Protein AF-A0A9P8AXH9-F1 (afdb_monomer_lite)

pLDDT: mean 75.96, std 23.72, range [24.77, 98.06]

Structure (mmCIF, N/CA/C/O backbone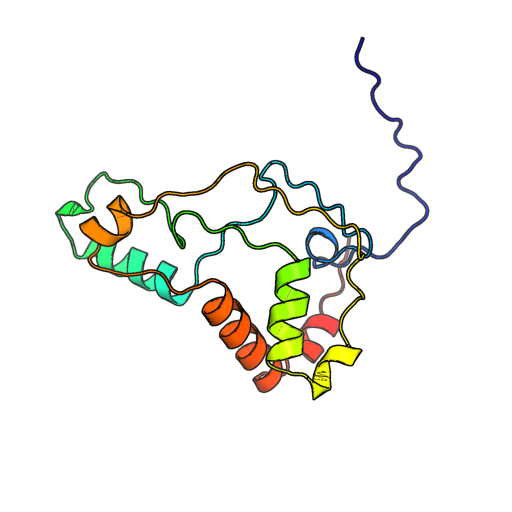):
data_AF-A0A9P8AXH9-F1
#
_entry.id   AF-A0A9P8AXH9-F1
#
loop_
_atom_site.group_PDB
_atom_site.id
_atom_site.type_symbol
_atom_site.label_atom_id
_atom_site.label_alt_id
_atom_site.label_comp_id
_atom_site.label_asym_id
_atom_site.label_entity_id
_atom_site.label_seq_id
_atom_site.pdbx_PDB_ins_code
_atom_site.Cartn_x
_atom_site.Cartn_y
_atom_site.Cartn_z
_atom_site.occupancy
_atom_site.B_iso_or_equiv
_atom_site.auth_seq_id
_atom_site.auth_comp_id
_atom_site.auth_asym_id
_atom_site.auth_atom_id
_atom_site.pdbx_PDB_model_num
ATOM 1 N N . MET A 1 1 ? 14.533 37.519 2.088 1.00 30.89 1 MET A N 1
ATOM 2 C CA . MET A 1 1 ? 14.258 37.927 0.696 1.00 30.89 1 MET A CA 1
ATOM 3 C C . MET A 1 1 ? 14.179 36.636 -0.104 1.00 30.89 1 MET A C 1
ATOM 5 O O . MET A 1 1 ? 15.210 36.030 -0.348 1.00 30.89 1 MET A O 1
ATOM 9 N N . TYR A 1 2 ? 12.966 36.123 -0.318 1.00 24.77 2 TYR A N 1
ATOM 10 C CA . TYR A 1 2 ? 12.734 34.877 -1.055 1.00 24.77 2 TYR A CA 1
ATOM 11 C C . TYR A 1 2 ? 12.637 35.222 -2.541 1.00 24.77 2 TYR A C 1
ATOM 13 O O . TYR A 1 2 ? 11.781 36.018 -2.921 1.00 24.77 2 TYR A O 1
ATOM 21 N N . ASN A 1 3 ? 13.524 34.657 -3.360 1.00 27.94 3 ASN A N 1
ATOM 22 C CA . ASN A 1 3 ? 13.411 34.749 -4.811 1.00 27.94 3 ASN A CA 1
ATOM 23 C C . ASN A 1 3 ? 12.296 33.806 -5.268 1.00 27.94 3 ASN A C 1
ATOM 25 O O . ASN A 1 3 ? 12.436 32.588 -5.190 1.00 27.94 3 ASN A O 1
ATOM 29 N N . PHE A 1 4 ? 11.188 34.388 -5.723 1.00 29.61 4 PHE A N 1
ATOM 30 C CA . PHE A 1 4 ? 10.202 33.692 -6.541 1.00 29.61 4 PHE A CA 1
ATOM 31 C C . PHE A 1 4 ? 10.846 33.357 -7.891 1.00 29.61 4 PHE A C 1
ATOM 33 O O . PHE A 1 4 ? 11.385 34.235 -8.563 1.00 29.61 4 PHE A O 1
ATOM 40 N N . CYS A 1 5 ? 10.825 32.076 -8.254 1.00 29.75 5 CYS A N 1
ATOM 41 C CA . CYS A 1 5 ? 11.258 31.594 -9.560 1.00 29.75 5 CYS A CA 1
ATOM 42 C C . CYS A 1 5 ? 10.253 32.068 -10.626 1.00 29.75 5 CYS A C 1
ATOM 44 O O . CYS A 1 5 ? 9.044 31.970 -10.417 1.00 29.75 5 CYS A O 1
ATOM 46 N N . SER A 1 6 ? 10.747 32.638 -11.724 1.00 29.98 6 SER A N 1
ATOM 47 C CA . SER A 1 6 ? 9.951 33.273 -12.781 1.00 29.98 6 SER A CA 1
ATOM 48 C C . SER A 1 6 ? 9.203 32.268 -13.663 1.00 29.98 6 SER A C 1
ATOM 50 O O . SER A 1 6 ? 9.740 31.225 -14.021 1.00 29.98 6 SER A O 1
ATOM 52 N N . GLU A 1 7 ? 7.994 32.642 -14.090 1.00 35.53 7 GLU A N 1
ATOM 53 C CA . GLU A 1 7 ? 7.031 31.865 -14.899 1.00 35.53 7 GLU A CA 1
ATOM 54 C C . GLU A 1 7 ? 7.501 31.450 -16.314 1.00 35.53 7 GLU A C 1
ATOM 56 O O . GLU A 1 7 ? 6.754 30.806 -17.048 1.00 35.53 7 GLU A O 1
ATOM 61 N N . SER A 1 8 ? 8.727 31.772 -16.730 1.00 32.38 8 SER A N 1
ATOM 62 C CA . SER A 1 8 ? 9.207 31.560 -18.105 1.00 32.38 8 SER A CA 1
ATOM 63 C C . SER A 1 8 ? 9.775 30.165 -18.409 1.00 32.38 8 SER A C 1
ATOM 65 O O . SER A 1 8 ? 10.061 29.890 -19.571 1.00 32.38 8 SER A O 1
ATOM 67 N N . ASP A 1 9 ? 9.913 29.278 -17.419 1.00 34.25 9 ASP A N 1
ATOM 68 C CA . ASP A 1 9 ? 10.473 27.921 -17.609 1.00 34.25 9 ASP A CA 1
ATOM 69 C C . ASP A 1 9 ? 9.434 26.851 -17.999 1.00 34.25 9 ASP A C 1
ATOM 71 O O . ASP A 1 9 ? 9.772 25.688 -18.215 1.00 34.25 9 ASP A O 1
ATOM 75 N N . TRP A 1 10 ? 8.161 27.225 -18.147 1.00 34.25 10 TRP A N 1
ATOM 76 C CA . TRP A 1 10 ? 7.070 26.277 -18.402 1.00 34.25 10 TRP A CA 1
ATOM 77 C C . TRP A 1 10 ? 6.906 25.826 -19.865 1.00 34.25 10 TRP A C 1
ATOM 79 O O . TRP A 1 10 ? 6.088 24.946 -20.122 1.00 34.25 10 TRP A O 1
ATOM 89 N N . SER A 1 11 ? 7.628 26.389 -20.846 1.00 31.66 11 SER A N 1
ATOM 90 C CA . SER A 1 11 ? 7.184 26.286 -22.253 1.00 31.66 11 SER A CA 1
ATOM 91 C C . SER A 1 11 ? 7.907 25.309 -23.192 1.00 31.66 11 SER A C 1
ATOM 93 O O . SER A 1 11 ? 7.541 25.274 -24.364 1.00 31.66 11 SER A O 1
ATOM 95 N N . THR A 1 12 ? 8.881 24.483 -22.776 1.00 31.38 12 THR A N 1
ATOM 96 C CA . THR A 1 12 ? 9.630 23.674 -23.779 1.00 31.38 12 THR A CA 1
ATOM 97 C C . THR A 1 12 ? 10.030 22.234 -23.440 1.00 31.38 12 THR A C 1
ATOM 99 O O . THR A 1 12 ? 10.935 21.729 -24.098 1.00 31.38 12 THR A O 1
ATOM 102 N N . LYS A 1 13 ? 9.352 21.494 -22.545 1.00 34.09 13 LYS A N 1
ATOM 103 C CA . LYS A 1 13 ? 9.485 20.011 -22.501 1.00 34.09 13 LYS A CA 1
ATOM 104 C C . LYS A 1 13 ? 8.168 19.303 -22.162 1.00 34.09 13 LYS A C 1
ATOM 106 O O . LYS A 1 13 ? 7.878 18.968 -21.020 1.00 34.09 13 LYS A O 1
ATOM 111 N N . ASN A 1 14 ? 7.390 19.089 -23.217 1.00 36.19 14 ASN A N 1
ATOM 112 C CA . ASN A 1 14 ? 6.163 18.306 -23.281 1.00 36.19 14 ASN A CA 1
ATOM 113 C C . ASN A 1 14 ? 6.426 16.804 -23.082 1.00 36.19 14 ASN A C 1
ATOM 115 O O . ASN A 1 14 ? 6.673 16.154 -24.083 1.00 36.19 14 ASN A O 1
ATOM 119 N N . GLU A 1 15 ? 6.320 16.242 -21.873 1.00 33.78 15 GLU A N 1
ATOM 120 C CA . GLU A 1 15 ? 6.065 14.793 -21.660 1.00 33.78 15 GLU A CA 1
ATOM 121 C C . GLU A 1 15 ? 5.364 14.537 -20.310 1.00 33.78 15 GLU A C 1
ATOM 123 O O . GLU A 1 15 ? 5.778 13.703 -19.508 1.00 33.78 15 GLU A O 1
ATOM 128 N N . VAL A 1 16 ? 4.292 15.279 -20.017 1.00 35.56 16 VAL A N 1
ATOM 129 C CA . VAL A 1 16 ? 3.527 15.108 -18.770 1.00 35.56 16 VAL A CA 1
ATOM 130 C C . VAL A 1 16 ? 2.150 14.528 -19.088 1.00 35.56 16 VAL A C 1
ATOM 132 O O . VAL A 1 16 ? 1.140 15.225 -19.105 1.00 35.56 16 VAL A O 1
ATOM 135 N N . GLY A 1 17 ? 2.111 13.224 -19.373 1.00 32.25 17 GLY A N 1
ATOM 136 C CA . GLY A 1 17 ? 0.880 12.446 -19.196 1.00 32.25 17 GLY A CA 1
ATOM 137 C C . GLY A 1 17 ? 0.548 12.352 -17.704 1.00 32.25 17 GLY A C 1
ATOM 138 O O . GLY A 1 17 ? 1.400 12.629 -16.870 1.00 32.25 17 GLY A O 1
ATOM 139 N N . LEU A 1 18 ? -0.656 11.937 -17.315 1.00 37.47 18 LEU A N 1
ATOM 140 C CA . LEU A 1 18 ? -1.074 11.882 -15.899 1.00 37.47 18 LEU A CA 1
ATOM 141 C C . LEU A 1 18 ? -0.292 10.862 -15.031 1.00 37.47 18 LEU A C 1
ATOM 143 O O . LEU A 1 18 ? -0.493 10.799 -13.822 1.00 37.47 18 LEU A O 1
ATOM 147 N N . ALA A 1 19 ? 0.616 10.087 -15.635 1.00 36.00 19 ALA A N 1
ATOM 148 C CA . ALA A 1 19 ? 1.655 9.297 -14.964 1.00 36.00 19 ALA A CA 1
ATOM 149 C C . ALA A 1 19 ? 3.001 10.045 -14.827 1.00 36.00 19 ALA A C 1
ATOM 151 O O . ALA A 1 19 ? 3.861 9.624 -14.068 1.00 36.00 19 ALA A O 1
ATOM 152 N N . GLY A 1 20 ? 3.187 11.162 -15.527 1.00 36.84 20 GLY A N 1
ATOM 153 C CA . GLY A 1 20 ? 4.373 12.019 -15.546 1.00 36.84 20 GLY A CA 1
ATOM 154 C C . GLY A 1 20 ? 4.762 12.607 -14.187 1.00 36.84 20 GLY A C 1
ATOM 155 O O . GLY A 1 20 ? 5.951 12.687 -13.917 1.00 36.84 20 GLY A O 1
ATOM 156 N N . PRO A 1 21 ? 3.842 12.919 -13.254 1.00 41.34 21 PRO A N 1
ATOM 157 C CA . PRO A 1 21 ? 4.246 13.248 -11.886 1.00 41.34 21 PRO A CA 1
ATOM 158 C C . PRO A 1 21 ? 4.788 12.039 -11.101 1.00 41.34 21 PRO A C 1
ATOM 160 O O . PRO A 1 21 ? 5.569 12.222 -10.180 1.00 41.34 21 PRO A O 1
ATOM 163 N N . LEU A 1 22 ? 4.389 10.809 -11.451 1.00 40.06 22 LEU A N 1
ATOM 164 C CA . LEU A 1 22 ? 4.835 9.570 -10.793 1.00 40.06 22 LEU A CA 1
ATOM 165 C C . LEU A 1 22 ? 6.060 8.930 -11.473 1.00 40.06 22 LEU A C 1
ATOM 167 O O . LEU A 1 22 ? 6.822 8.225 -10.818 1.00 40.06 22 LEU A O 1
ATOM 171 N N . PHE A 1 23 ? 6.264 9.193 -12.766 1.00 40.69 23 PHE A N 1
ATOM 172 C CA . PHE A 1 23 ? 7.271 8.563 -13.626 1.00 40.69 23 PHE A CA 1
ATOM 173 C C . PHE A 1 23 ? 7.872 9.560 -14.631 1.00 40.69 23 PHE A C 1
ATOM 175 O O . PHE A 1 23 ? 8.076 9.246 -15.803 1.00 40.69 23 PHE A O 1
ATOM 182 N N . CYS A 1 24 ? 8.136 10.790 -14.191 1.00 40.72 24 CYS A N 1
ATOM 183 C CA . CYS A 1 24 ? 8.933 11.747 -14.953 1.00 40.72 24 CYS A CA 1
ATOM 184 C C . CYS A 1 24 ? 10.301 11.121 -15.267 1.00 40.72 24 CYS A C 1
ATOM 186 O O . CYS A 1 24 ? 10.919 10.514 -14.394 1.00 40.72 24 CYS A O 1
ATOM 188 N N . ALA A 1 25 ? 10.838 11.347 -16.471 1.00 41.53 25 ALA A N 1
ATOM 189 C CA . ALA A 1 25 ? 12.232 11.011 -16.796 1.00 41.53 25 ALA A CA 1
ATOM 190 C C . ALA A 1 25 ? 13.239 11.655 -15.814 1.00 41.53 25 ALA A C 1
ATOM 192 O O . ALA A 1 25 ? 14.382 11.215 -15.684 1.00 41.53 25 ALA A O 1
ATOM 193 N N . ASN A 1 26 ? 12.802 12.698 -15.102 1.00 49.66 26 ASN A N 1
ATOM 194 C CA . ASN A 1 26 ? 13.497 13.254 -13.958 1.00 49.66 26 ASN A CA 1
ATOM 195 C C . ASN A 1 26 ? 13.139 12.475 -12.680 1.00 49.66 26 ASN A C 1
ATOM 197 O O . ASN A 1 26 ? 12.153 12.773 -12.008 1.00 49.66 26 ASN A O 1
ATOM 201 N N . TRP A 1 27 ? 13.981 11.501 -12.340 1.00 55.88 27 TRP A N 1
ATOM 202 C CA . TRP A 1 27 ? 13.886 10.674 -11.131 1.00 55.88 27 TRP A CA 1
ATOM 203 C C . TRP A 1 27 ? 13.985 11.455 -9.812 1.00 55.88 27 TRP A C 1
ATOM 205 O O . TRP A 1 27 ? 13.690 10.907 -8.753 1.00 55.88 27 TRP A O 1
ATOM 215 N N . ASN A 1 28 ? 14.339 12.744 -9.860 1.00 51.38 28 ASN A N 1
ATOM 216 C CA . ASN A 1 28 ? 14.376 13.646 -8.708 1.00 51.38 28 ASN A CA 1
ATOM 217 C C . ASN A 1 28 ? 12.977 14.135 -8.290 1.00 51.38 28 ASN A C 1
ATOM 219 O O . ASN A 1 28 ? 12.771 15.330 -8.058 1.00 51.38 28 ASN A O 1
ATOM 223 N N . PHE A 1 29 ? 11.999 13.233 -8.189 1.00 53.53 29 PHE A N 1
ATOM 224 C CA . PHE A 1 29 ? 10.676 13.577 -7.681 1.00 53.53 29 PHE A CA 1
ATOM 225 C C . PHE A 1 29 ? 10.740 13.814 -6.168 1.00 53.53 29 PHE A C 1
ATOM 227 O O . PHE A 1 29 ? 10.554 12.915 -5.348 1.00 53.53 29 PHE A O 1
ATOM 234 N N . GLN A 1 30 ? 11.015 15.060 -5.791 1.00 46.47 30 GLN A N 1
ATOM 235 C CA . GLN A 1 30 ? 10.902 15.522 -4.415 1.00 46.47 30 GLN A CA 1
ATOM 236 C C . GLN A 1 30 ? 9.422 15.741 -4.096 1.00 46.47 30 GLN A C 1
ATOM 238 O O . GLN A 1 30 ? 8.897 16.848 -4.200 1.00 46.47 30 GLN A O 1
ATOM 243 N N . THR A 1 31 ? 8.723 14.675 -3.707 1.00 51.00 31 THR A N 1
ATOM 244 C CA . THR A 1 31 ? 7.478 14.875 -2.956 1.00 51.00 31 THR A CA 1
ATOM 245 C C . THR A 1 31 ? 7.808 15.588 -1.656 1.00 51.00 31 THR A C 1
ATOM 247 O O . THR A 1 31 ? 8.844 15.336 -1.039 1.00 51.00 31 THR A O 1
ATOM 250 N N . THR A 1 32 ? 6.884 16.411 -1.167 1.00 47.16 32 THR A N 1
ATOM 251 C CA . THR A 1 32 ? 6.964 16.967 0.191 1.00 47.16 32 THR A CA 1
ATOM 252 C C . THR A 1 32 ? 7.082 15.861 1.261 1.00 47.16 32 THR A C 1
ATOM 254 O O . THR A 1 32 ? 7.507 16.136 2.377 1.00 47.16 32 THR A O 1
ATOM 257 N N . SER A 1 33 ? 6.739 14.611 0.916 1.00 48.31 33 SER A N 1
ATOM 258 C CA . SER A 1 33 ? 6.812 13.413 1.757 1.00 48.31 33 SER A CA 1
ATOM 259 C C . SER A 1 33 ? 8.075 12.557 1.604 1.00 48.31 33 SER A C 1
ATOM 261 O O . SER A 1 33 ? 8.254 11.615 2.376 1.00 48.31 33 SER A O 1
ATOM 263 N N . GLY A 1 34 ? 8.958 12.847 0.646 1.00 57.81 34 GLY A N 1
ATOM 264 C CA . GLY A 1 34 ? 10.112 11.990 0.354 1.00 57.81 34 GLY A CA 1
ATOM 265 C C . GLY A 1 34 ? 9.742 10.574 -0.090 1.00 57.81 34 GLY A C 1
ATOM 266 O O . GLY A 1 34 ? 10.497 9.661 0.177 1.00 57.81 34 GLY A O 1
ATOM 267 N N . GLY A 1 35 ? 8.586 10.372 -0.721 1.00 67.50 35 GLY A N 1
ATOM 268 C CA . GLY A 1 35 ? 8.108 9.085 -1.239 1.00 67.50 35 GLY A CA 1
ATOM 269 C C . GLY A 1 35 ? 6.654 8.803 -0.837 1.00 67.50 35 GLY A C 1
ATOM 270 O O . GLY A 1 35 ? 6.185 9.333 0.177 1.00 67.50 35 GLY A O 1
ATOM 271 N N . PRO A 1 36 ? 5.889 8.033 -1.630 1.00 74.94 36 PRO A N 1
ATOM 272 C CA . PRO A 1 36 ? 4.560 7.589 -1.235 1.00 74.94 36 PRO A CA 1
ATOM 273 C C . PRO A 1 36 ? 4.613 6.454 -0.203 1.00 74.94 36 PRO A C 1
ATOM 275 O O . PRO A 1 36 ? 5.453 5.554 -0.251 1.00 74.94 36 PRO A O 1
ATOM 278 N N . VAL A 1 37 ? 3.631 6.472 0.694 1.00 83.62 37 VAL A N 1
ATOM 279 C CA . VAL A 1 37 ? 3.192 5.287 1.432 1.00 83.62 37 VAL A CA 1
ATOM 280 C C . VAL A 1 37 ? 2.035 4.676 0.649 1.00 83.62 37 VAL A C 1
ATOM 282 O O . VAL A 1 37 ? 1.145 5.400 0.197 1.00 83.62 37 VAL A O 1
ATOM 285 N N . LEU A 1 38 ? 2.055 3.357 0.470 1.00 87.44 38 LEU A N 1
ATOM 286 C CA . LEU A 1 38 ? 1.023 2.630 -0.263 1.00 87.44 38 LEU A CA 1
ATOM 287 C C . LEU A 1 38 ? 0.119 1.842 0.685 1.00 87.44 38 LEU A C 1
ATOM 289 O O . LEU A 1 38 ? 0.547 1.348 1.730 1.00 87.44 38 LEU A O 1
ATOM 293 N N . VAL A 1 39 ? -1.131 1.684 0.260 1.00 94.62 39 VAL A N 1
ATOM 294 C CA . VAL A 1 39 ? -2.092 0.745 0.832 1.00 94.62 39 VAL A CA 1
ATOM 295 C C . VAL A 1 39 ? -2.724 -0.041 -0.311 1.00 94.62 39 VAL A C 1
ATOM 297 O O . VAL A 1 39 ? -3.119 0.542 -1.323 1.00 94.62 39 VAL A O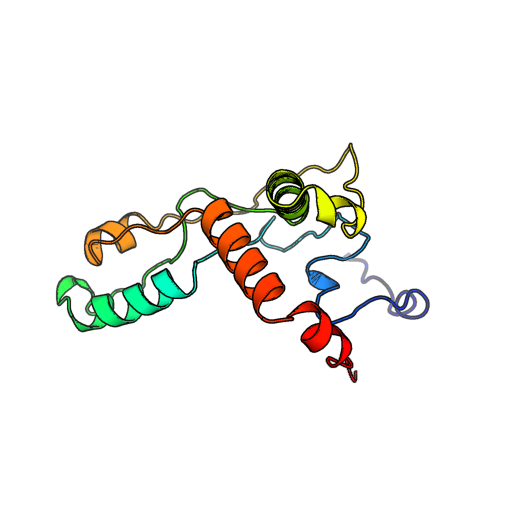 1
ATOM 300 N N . ASP A 1 40 ? -2.806 -1.360 -0.163 1.00 95.69 40 ASP A N 1
ATOM 301 C CA . ASP A 1 40 ? -3.525 -2.204 -1.112 1.00 95.69 40 ASP A CA 1
ATOM 302 C C . ASP A 1 40 ? -5.029 -1.905 -1.044 1.00 95.69 40 ASP A C 1
ATOM 304 O O . ASP A 1 40 ? -5.607 -1.774 0.040 1.00 95.69 40 ASP A O 1
ATOM 308 N N . ILE A 1 41 ? -5.694 -1.822 -2.197 1.00 96.25 41 ILE A N 1
ATOM 309 C CA . ILE A 1 41 ? -7.130 -1.524 -2.250 1.00 96.25 41 ILE A CA 1
ATOM 310 C C . ILE A 1 41 ? -7.971 -2.576 -1.505 1.00 96.25 41 ILE A C 1
ATOM 312 O O . ILE A 1 41 ? -8.990 -2.242 -0.902 1.00 96.25 41 ILE A O 1
ATOM 316 N N . ARG A 1 42 ? -7.533 -3.842 -1.480 1.00 97.44 42 ARG A N 1
ATOM 317 C CA . ARG A 1 42 ? -8.189 -4.942 -0.754 1.00 97.44 42 ARG A CA 1
ATOM 318 C C . ARG A 1 42 ? -8.104 -4.725 0.754 1.00 97.44 42 ARG A C 1
ATOM 320 O O . ARG A 1 42 ? -9.079 -4.976 1.467 1.00 97.44 42 ARG A O 1
ATOM 327 N N . ASP A 1 43 ? -6.976 -4.211 1.233 1.00 97.81 43 ASP A N 1
ATOM 328 C CA . ASP A 1 43 ? -6.778 -3.889 2.647 1.00 97.81 43 ASP A CA 1
ATOM 329 C C . ASP A 1 43 ? -7.578 -2.646 3.042 1.00 97.81 43 ASP A C 1
ATOM 331 O O . ASP A 1 43 ? -8.190 -2.622 4.110 1.00 97.81 43 ASP A O 1
ATOM 335 N N . LEU A 1 44 ? -7.658 -1.642 2.162 1.00 97.44 44 LEU A N 1
ATOM 336 C CA . LEU A 1 44 ? -8.523 -0.479 2.360 1.00 97.44 44 LEU A CA 1
ATOM 337 C C . LEU A 1 44 ? -9.996 -0.897 2.492 1.00 97.44 44 LEU A C 1
ATOM 339 O O . LEU A 1 44 ? -10.674 -0.499 3.439 1.00 97.44 44 LEU A O 1
ATOM 343 N N . CYS A 1 45 ? -10.488 -1.743 1.585 1.00 98.06 45 CYS A N 1
ATOM 344 C CA . CYS A 1 45 ? -11.850 -2.275 1.652 1.00 98.06 45 CYS A CA 1
ATOM 345 C C . CYS A 1 45 ? -12.085 -3.090 2.932 1.00 98.06 45 CYS A C 1
ATOM 347 O O . CYS A 1 45 ? -13.103 -2.910 3.599 1.00 98.06 45 CYS A O 1
ATOM 349 N N . THR A 1 46 ? -11.126 -3.938 3.313 1.00 97.94 46 THR A N 1
ATOM 350 C CA . THR A 1 46 ? -11.189 -4.715 4.563 1.00 97.94 46 THR A CA 1
ATOM 351 C C . THR A 1 46 ? -11.257 -3.797 5.781 1.00 97.94 46 THR A C 1
ATOM 353 O O . THR A 1 46 ? -12.064 -4.028 6.679 1.00 97.94 46 THR A O 1
ATOM 356 N N . THR A 1 47 ? -10.470 -2.718 5.787 1.00 97.75 47 THR A N 1
ATOM 357 C CA . THR A 1 47 ? -10.480 -1.703 6.848 1.00 97.75 47 THR A CA 1
ATOM 358 C C . THR A 1 47 ? -11.873 -1.101 7.001 1.00 97.75 47 THR A C 1
ATOM 360 O O . THR A 1 47 ? -12.374 -1.027 8.120 1.00 97.75 47 THR A O 1
ATOM 363 N N . PHE A 1 48 ? -12.524 -0.703 5.902 1.00 97.75 48 PHE A N 1
ATOM 364 C CA . PHE A 1 48 ? -13.868 -0.126 5.966 1.00 97.75 48 PHE A CA 1
ATOM 365 C C . PHE A 1 48 ? -14.890 -1.087 6.571 1.00 97.75 48 PHE A C 1
ATOM 367 O O . PHE A 1 48 ? -15.671 -0.675 7.425 1.00 97.75 48 PHE A O 1
ATOM 374 N N . VAL A 1 49 ? -14.863 -2.361 6.174 1.00 97.81 49 VAL A N 1
ATOM 375 C CA . VAL A 1 49 ? -15.767 -3.378 6.729 1.00 97.81 49 VAL A CA 1
ATOM 376 C C . VAL A 1 49 ? -15.500 -3.574 8.223 1.00 97.81 49 VAL A C 1
ATOM 378 O O . VAL A 1 49 ? -16.405 -3.419 9.040 1.00 97.81 49 VAL A O 1
ATOM 381 N N . ARG A 1 50 ? -14.240 -3.808 8.608 1.00 97.81 50 ARG A N 1
ATOM 382 C CA . ARG A 1 50 ? -13.855 -4.040 10.010 1.00 97.81 50 ARG A CA 1
ATOM 383 C C . ARG A 1 50 ? -14.131 -2.840 10.912 1.00 97.81 50 ARG A C 1
ATOM 385 O O . ARG A 1 50 ? -14.471 -3.026 12.075 1.00 97.81 50 ARG A O 1
ATOM 392 N N . ALA A 1 51 ? -13.997 -1.622 10.393 1.00 97.44 51 ALA A N 1
ATOM 393 C CA . ALA A 1 51 ? -14.287 -0.405 11.143 1.00 97.44 51 ALA A CA 1
ATOM 394 C C . ALA A 1 51 ? -15.780 -0.249 11.474 1.00 97.44 51 ALA A C 1
ATOM 396 O O . ALA A 1 51 ? -16.107 0.418 12.449 1.00 97.44 51 ALA A O 1
ATOM 397 N N . VAL A 1 52 ? -16.675 -0.856 10.686 1.00 97.38 52 VAL A N 1
ATOM 398 C CA . VAL A 1 52 ? -18.118 -0.892 10.972 1.00 97.38 52 VAL A CA 1
ATOM 399 C C . VAL A 1 52 ? -18.474 -2.046 11.913 1.00 97.38 52 VAL A C 1
ATOM 401 O O . VAL A 1 52 ? -19.371 -1.905 12.736 1.00 97.38 52 VAL A O 1
ATOM 404 N N . GLU A 1 53 ? -17.789 -3.184 11.801 1.00 97.25 53 GLU A N 1
ATOM 405 C CA . GLU A 1 53 ? -18.092 -4.391 12.584 1.00 97.25 53 GLU A CA 1
ATOM 406 C C . GLU A 1 53 ? -17.595 -4.339 14.033 1.00 97.25 53 GLU A C 1
ATOM 408 O O . GLU A 1 53 ? -18.132 -5.043 14.888 1.00 97.25 53 GLU A O 1
ATOM 413 N N . LYS A 1 54 ? -16.549 -3.556 14.312 1.00 96.12 54 LYS A N 1
ATOM 414 C CA . LYS A 1 54 ? -15.889 -3.543 15.619 1.00 96.12 54 LYS A CA 1
ATOM 415 C C . LYS A 1 54 ? -16.231 -2.312 16.434 1.00 96.12 54 LYS A C 1
ATOM 417 O O . LYS A 1 54 ? -15.862 -1.199 16.067 1.00 96.12 54 LYS A O 1
ATOM 422 N N . ASP A 1 55 ? -16.797 -2.524 17.615 1.00 95.88 55 ASP A N 1
ATOM 423 C CA . ASP A 1 55 ? -17.080 -1.438 18.554 1.00 95.88 55 ASP A CA 1
ATOM 424 C C . ASP A 1 55 ? -15.813 -0.671 18.957 1.00 95.88 55 ASP A C 1
ATOM 426 O O . ASP A 1 55 ? -15.860 0.545 19.156 1.00 95.88 55 ASP A O 1
ATOM 430 N N . GLU A 1 56 ? -14.655 -1.341 19.017 1.00 93.62 56 GLU A N 1
ATOM 431 C CA . GLU A 1 56 ? -13.374 -0.702 19.314 1.00 93.62 56 GLU A CA 1
ATOM 432 C C . GLU A 1 56 ? -12.974 0.347 18.274 1.00 93.62 56 GLU A C 1
ATOM 434 O O . GLU A 1 56 ? -12.165 1.219 18.591 1.00 93.62 56 GLU A O 1
ATOM 439 N N . ALA A 1 57 ? -13.517 0.289 17.056 1.00 96.19 57 ALA A N 1
ATOM 440 C CA . ALA A 1 57 ? -13.243 1.252 15.997 1.00 96.19 57 ALA A CA 1
ATOM 441 C C . ALA A 1 57 ? -14.000 2.580 16.164 1.00 96.19 57 ALA A C 1
ATOM 443 O O . ALA A 1 57 ? -13.614 3.584 15.557 1.00 96.19 57 ALA A O 1
ATOM 444 N N . ASN A 1 58 ? -15.035 2.625 17.009 1.00 95.75 58 ASN A N 1
ATOM 445 C CA . ASN A 1 58 ? -15.868 3.810 17.184 1.00 95.75 58 ASN A CA 1
ATOM 446 C C . ASN A 1 58 ? -15.055 5.031 17.641 1.00 95.75 58 ASN A C 1
ATOM 448 O O . ASN A 1 58 ? -14.300 4.989 18.613 1.00 95.75 58 ASN A O 1
ATOM 452 N N . GLY A 1 59 ? -15.223 6.146 16.924 1.00 95.62 59 GLY A N 1
ATOM 453 C CA . GLY A 1 59 ? -14.551 7.414 17.221 1.00 95.62 59 GLY A CA 1
ATOM 454 C C . GLY A 1 59 ? -13.047 7.440 16.920 1.00 95.62 59 GLY A C 1
ATOM 455 O O . GLY A 1 59 ? -12.391 8.435 17.230 1.00 95.62 59 GLY A O 1
ATOM 456 N N . ARG A 1 60 ? -12.484 6.386 16.314 1.00 96.00 60 ARG A N 1
ATOM 457 C CA . ARG A 1 60 ? -11.058 6.325 15.969 1.00 96.00 60 ARG A CA 1
ATOM 458 C C . ARG A 1 60 ? -10.783 6.821 14.554 1.00 96.00 60 ARG A C 1
ATOM 460 O O . ARG A 1 60 ? -11.638 6.795 13.674 1.00 96.00 60 ARG A O 1
ATOM 467 N N . ARG A 1 61 ? -9.541 7.257 14.334 1.00 96.50 61 ARG A N 1
ATOM 468 C CA . ARG A 1 61 ? -8.983 7.541 13.007 1.00 96.50 61 ARG A CA 1
ATOM 469 C C . ARG A 1 61 ? -7.835 6.572 12.783 1.00 96.50 61 ARG A C 1
ATOM 471 O O . ARG A 1 61 ? -6.941 6.491 13.621 1.00 96.50 61 ARG A O 1
ATOM 478 N N . PHE A 1 62 ? -7.879 5.850 11.674 1.00 96.31 62 PHE A N 1
ATOM 479 C CA . PHE A 1 62 ? -6.889 4.834 11.350 1.00 96.31 62 PHE A CA 1
ATOM 480 C C . PHE A 1 62 ? -5.929 5.334 10.282 1.00 96.31 62 PHE A C 1
ATOM 482 O O . PHE A 1 62 ? -6.345 5.936 9.291 1.00 96.31 62 PHE A O 1
ATOM 489 N N . VAL A 1 63 ? -4.643 5.071 10.497 1.00 95.12 63 VAL A N 1
ATOM 490 C CA . VAL A 1 63 ? -3.604 5.239 9.481 1.00 95.12 63 VAL A CA 1
ATOM 491 C C . VAL A 1 63 ? -3.454 3.905 8.763 1.00 95.12 63 VAL A C 1
ATOM 493 O O . VAL A 1 63 ? -3.358 2.864 9.417 1.00 95.12 63 VAL A O 1
ATOM 496 N N . LEU A 1 64 ? -3.503 3.928 7.431 1.00 95.06 64 LEU A N 1
ATOM 497 C CA . LEU A 1 64 ? -3.578 2.726 6.602 1.00 95.06 64 LEU A CA 1
ATOM 498 C C . LEU A 1 64 ? -2.319 2.580 5.755 1.00 95.06 64 LEU A C 1
ATOM 500 O O . LEU A 1 64 ? -1.845 3.562 5.185 1.00 95.06 64 LEU A O 1
ATOM 504 N N . GLY A 1 65 ? -1.823 1.351 5.652 1.00 92.94 65 GLY A N 1
ATOM 505 C CA . GLY A 1 65 ? -0.596 1.015 4.936 1.00 92.94 65 GLY A CA 1
ATOM 506 C C . GLY A 1 65 ? 0.428 0.335 5.840 1.00 92.94 65 GLY A C 1
ATOM 507 O O . GLY A 1 65 ? 0.285 0.297 7.064 1.00 92.94 65 GLY A O 1
ATOM 508 N N . CYS A 1 66 ? 1.463 -0.229 5.226 1.00 91.94 66 CYS A N 1
ATOM 509 C CA . CYS A 1 66 ? 2.508 -0.951 5.944 1.00 91.94 66 CYS A CA 1
ATOM 510 C C . CYS A 1 66 ? 3.353 0.011 6.805 1.00 91.94 66 CYS A C 1
ATOM 512 O O . CYS A 1 66 ? 3.850 1.025 6.307 1.00 91.94 66 CYS A O 1
ATOM 514 N N . SER A 1 67 ? 3.515 -0.298 8.097 1.00 90.81 67 SER A N 1
ATOM 515 C CA . SER A 1 67 ? 4.311 0.520 9.022 1.00 90.81 67 SER A CA 1
ATOM 516 C C . SER A 1 67 ? 5.771 0.617 8.594 1.00 90.81 67 SER A C 1
ATOM 518 O O . SER A 1 67 ? 6.380 -0.386 8.237 1.00 90.81 67 SER A O 1
ATOM 520 N N . ASN A 1 68 ? 6.370 1.801 8.747 1.00 87.69 68 ASN A N 1
ATOM 521 C CA . ASN A 1 68 ? 7.795 2.048 8.491 1.00 87.69 68 ASN A CA 1
ATOM 522 C C . ASN A 1 68 ? 8.272 1.701 7.073 1.00 87.69 68 ASN A C 1
ATOM 524 O O . ASN A 1 68 ? 9.464 1.477 6.872 1.00 87.69 68 ASN A O 1
ATOM 528 N N . VAL A 1 69 ? 7.362 1.688 6.094 1.00 86.50 69 VAL A N 1
ATOM 529 C CA . VAL A 1 69 ? 7.708 1.465 4.691 1.00 86.50 69 VAL A CA 1
ATOM 530 C C . VAL A 1 69 ? 7.334 2.679 3.849 1.00 86.50 69 VAL A C 1
ATOM 532 O O . VAL A 1 69 ? 6.211 3.180 3.895 1.00 86.50 69 VAL A O 1
ATOM 535 N N . SER A 1 70 ? 8.292 3.119 3.045 1.00 85.19 70 SER A N 1
ATOM 536 C CA . SER A 1 70 ? 8.100 4.046 1.934 1.00 85.19 70 SER A CA 1
ATOM 537 C C . SER A 1 70 ? 8.615 3.355 0.685 1.00 85.19 70 SER A C 1
ATOM 539 O O . SER A 1 70 ? 9.553 2.567 0.778 1.00 85.19 70 SER A O 1
ATOM 541 N N . ILE A 1 71 ? 7.998 3.628 -0.460 1.00 83.00 71 ILE A N 1
ATOM 542 C CA . ILE A 1 71 ? 8.421 3.028 -1.722 1.00 83.00 71 ILE A CA 1
ATOM 543 C C . ILE A 1 71 ? 8.580 4.089 -2.792 1.00 83.00 71 ILE A C 1
ATOM 545 O O . ILE A 1 71 ? 7.728 4.956 -2.963 1.00 83.00 71 ILE A O 1
ATOM 549 N N . PHE A 1 72 ? 9.684 4.023 -3.514 1.00 82.62 72 PHE A N 1
ATOM 550 C CA . PHE A 1 72 ? 10.061 5.007 -4.509 1.00 82.62 72 PHE A CA 1
ATOM 551 C C . PHE A 1 72 ? 9.828 4.467 -5.923 1.00 82.62 72 PHE A C 1
ATOM 553 O O . PHE A 1 72 ? 9.899 3.255 -6.149 1.00 82.62 72 PHE A O 1
ATOM 560 N N . PRO A 1 73 ? 9.615 5.343 -6.920 1.00 79.06 73 PRO A N 1
ATOM 561 C CA . PRO A 1 73 ? 9.457 4.910 -8.308 1.00 79.06 73 PRO A CA 1
ATOM 562 C C . PRO A 1 73 ? 10.608 4.022 -8.813 1.00 79.06 73 PRO A C 1
ATOM 564 O O . PRO A 1 73 ? 10.394 3.128 -9.629 1.00 79.06 73 PRO A O 1
ATOM 567 N N . SER A 1 74 ? 11.839 4.237 -8.333 1.00 82.25 74 SER A N 1
ATOM 568 C CA . SER A 1 74 ? 13.000 3.437 -8.749 1.00 82.25 74 SER A CA 1
ATOM 569 C C . SER A 1 74 ? 12.957 2.006 -8.213 1.00 82.25 74 SER A C 1
ATOM 571 O O . SER A 1 74 ? 13.419 1.067 -8.867 1.00 82.25 74 SER A O 1
ATOM 573 N N . GLU A 1 75 ? 12.366 1.822 -7.035 1.00 86.25 75 GLU A N 1
ATOM 574 C CA . GLU A 1 75 ? 12.138 0.505 -6.452 1.00 86.25 75 GLU A CA 1
ATOM 575 C C . GLU A 1 75 ? 11.039 -0.235 -7.209 1.00 86.25 75 GLU A C 1
ATOM 577 O O . GLU A 1 75 ? 11.186 -1.430 -7.444 1.00 86.25 75 GLU A O 1
ATOM 582 N N . PHE A 1 76 ? 10.003 0.466 -7.691 1.00 86.06 76 PHE A N 1
ATOM 583 C CA . PHE A 1 76 ? 9.008 -0.136 -8.583 1.00 86.06 76 PHE A CA 1
ATOM 584 C C . PHE A 1 76 ? 9.654 -0.724 -9.841 1.00 86.06 76 PHE A C 1
ATOM 586 O O . PHE A 1 76 ? 9.358 -1.864 -10.184 1.00 86.06 76 PHE A O 1
ATOM 593 N N . VAL A 1 77 ? 10.574 -0.001 -10.495 1.00 86.12 77 VAL A N 1
ATOM 594 C CA . VAL A 1 77 ? 11.289 -0.529 -11.673 1.00 86.12 77 VAL A CA 1
ATOM 595 C C . VAL A 1 77 ? 12.060 -1.797 -11.333 1.00 86.12 77 VAL A C 1
ATOM 597 O O . VAL A 1 77 ? 12.010 -2.768 -12.084 1.00 86.12 77 VAL A O 1
ATOM 600 N N . SER A 1 78 ? 12.735 -1.811 -10.185 1.00 89.25 78 SER A N 1
ATOM 601 C CA . SER A 1 78 ? 13.531 -2.959 -9.747 1.00 89.25 78 SER A CA 1
ATOM 602 C C . SER A 1 78 ? 12.651 -4.173 -9.422 1.00 89.25 78 SER A C 1
ATOM 604 O O . SER A 1 78 ? 12.949 -5.285 -9.857 1.00 89.25 78 SER A O 1
ATOM 606 N N . ILE A 1 79 ? 11.542 -3.959 -8.707 1.00 91.69 79 ILE A N 1
ATOM 607 C CA . ILE A 1 79 ? 10.546 -4.987 -8.371 1.00 91.69 79 ILE A CA 1
ATOM 608 C C . ILE A 1 79 ? 9.896 -5.538 -9.644 1.00 91.69 79 ILE A C 1
ATOM 610 O O . ILE A 1 79 ? 9.841 -6.751 -9.837 1.00 91.69 79 ILE A O 1
ATOM 614 N N . PHE A 1 80 ? 9.456 -4.659 -10.546 1.00 91.06 80 PHE A N 1
ATOM 615 C CA . PHE A 1 80 ? 8.807 -5.053 -11.791 1.00 91.06 80 PHE A CA 1
ATOM 616 C C . PHE A 1 80 ? 9.765 -5.820 -12.704 1.00 91.06 80 PHE A C 1
ATOM 618 O O . PHE A 1 80 ? 9.398 -6.870 -13.214 1.00 91.06 80 PHE A O 1
ATOM 625 N N . ALA A 1 81 ? 10.993 -5.335 -12.912 1.00 91.31 81 ALA A N 1
ATOM 626 C CA . ALA A 1 81 ? 11.962 -5.994 -13.790 1.00 91.31 81 ALA A CA 1
ATOM 627 C C . ALA A 1 81 ? 12.378 -7.381 -13.275 1.00 91.31 81 ALA A C 1
ATOM 629 O O . ALA A 1 81 ? 12.670 -8.270 -14.073 1.00 91.31 81 ALA A O 1
ATOM 630 N N . LYS A 1 82 ? 12.401 -7.568 -11.950 1.00 94.81 82 LYS A N 1
ATOM 631 C CA . LYS A 1 82 ? 12.648 -8.867 -11.313 1.00 94.81 82 LYS A CA 1
ATOM 632 C C . LYS A 1 82 ? 11.503 -9.850 -11.569 1.00 94.81 82 LYS A C 1
ATOM 634 O O . LYS A 1 82 ? 11.772 -11.021 -11.819 1.00 94.81 82 LYS A O 1
ATOM 639 N N . GLU A 1 83 ? 10.260 -9.382 -11.495 1.00 95.69 83 GLU A N 1
ATOM 640 C CA . GLU A 1 83 ? 9.066 -10.222 -11.644 1.00 95.69 83 GLU A CA 1
ATOM 641 C C . GLU A 1 83 ? 8.697 -10.496 -13.115 1.00 95.69 83 GLU A C 1
ATOM 643 O O . GLU A 1 83 ? 8.293 -11.605 -13.452 1.00 95.69 83 GLU A O 1
ATOM 648 N N . PHE A 1 84 ? 8.881 -9.510 -13.998 1.00 93.69 84 PHE A N 1
ATOM 649 C CA . PHE A 1 84 ? 8.546 -9.563 -15.428 1.00 93.69 84 PHE A CA 1
ATOM 650 C C . PHE A 1 84 ? 9.777 -9.250 -16.297 1.00 93.69 84 PHE A C 1
ATOM 652 O O . PHE A 1 84 ? 9.823 -8.217 -16.984 1.00 93.69 84 PHE A O 1
ATOM 659 N N . PRO A 1 85 ? 10.820 -10.099 -16.268 1.00 95.44 85 PRO A N 1
ATOM 660 C CA . PRO A 1 85 ? 12.085 -9.825 -16.949 1.00 95.44 85 PRO A CA 1
ATOM 661 C C . PRO A 1 85 ? 11.927 -9.654 -18.465 1.00 95.44 85 PRO A C 1
ATOM 663 O O . PRO A 1 85 ? 12.629 -8.852 -19.080 1.00 95.44 85 PRO A O 1
ATOM 666 N N . GLU A 1 86 ? 10.969 -10.344 -19.082 1.00 93.25 86 GLU A N 1
ATOM 667 C CA . GLU A 1 86 ? 10.655 -10.233 -20.506 1.00 93.25 86 GLU A CA 1
ATOM 668 C C . GLU A 1 86 ? 10.102 -8.853 -20.894 1.00 93.25 86 GLU A C 1
ATOM 670 O O . GLU A 1 86 ? 10.191 -8.455 -22.055 1.00 93.25 86 GLU A O 1
ATOM 675 N N . ARG A 1 87 ? 9.595 -8.091 -19.920 1.00 89.25 87 ARG A N 1
ATOM 676 C CA . ARG A 1 87 ? 9.031 -6.742 -20.082 1.00 89.25 87 ARG A CA 1
ATOM 677 C C . ARG A 1 87 ? 9.946 -5.638 -19.564 1.00 89.25 87 ARG A C 1
ATOM 679 O O . ARG A 1 87 ? 9.637 -4.467 -19.760 1.00 89.25 87 ARG A O 1
ATOM 686 N N . ALA A 1 88 ? 11.087 -5.978 -18.964 1.00 86.88 88 ALA A N 1
ATOM 687 C CA . ALA A 1 88 ? 12.022 -5.004 -18.397 1.00 86.88 88 ALA A CA 1
ATOM 688 C C . ALA A 1 88 ? 12.494 -3.950 -19.419 1.00 86.88 88 ALA A C 1
ATOM 690 O O . ALA A 1 88 ? 12.753 -2.808 -19.056 1.00 86.88 88 ALA A O 1
ATOM 691 N N . HIS A 1 89 ? 12.539 -4.307 -20.708 1.00 84.94 89 HIS A N 1
ATOM 692 C CA . HIS A 1 89 ? 12.894 -3.404 -21.808 1.00 84.94 89 HIS A CA 1
ATOM 693 C C . HIS A 1 89 ? 11.900 -2.246 -22.033 1.00 84.94 89 HIS A C 1
ATOM 695 O O . HIS A 1 89 ? 12.222 -1.309 -22.758 1.00 84.94 89 HIS A O 1
ATOM 701 N N . LEU A 1 90 ? 10.701 -2.313 -21.445 1.00 82.88 90 LEU A N 1
ATOM 702 C CA . LEU A 1 90 ? 9.682 -1.259 -21.504 1.00 82.88 90 LEU A CA 1
ATOM 703 C C . LEU A 1 90 ? 9.869 -0.193 -20.415 1.00 82.88 90 LEU A C 1
ATOM 705 O O . LEU A 1 90 ? 9.195 0.835 -20.447 1.00 82.88 90 LEU A O 1
ATOM 709 N N . LEU A 1 91 ? 10.737 -0.445 -19.432 1.00 81.38 91 LEU A N 1
ATOM 710 C CA . LEU A 1 91 ? 10.942 0.440 -18.292 1.00 81.38 91 LEU A CA 1
ATOM 711 C C . LEU A 1 91 ? 12.026 1.480 -18.578 1.00 81.38 91 LEU A C 1
ATOM 713 O O . LEU A 1 91 ? 13.024 1.213 -19.249 1.00 81.38 91 LEU A O 1
ATOM 717 N N . SER A 1 92 ? 11.861 2.658 -17.985 1.00 78.56 92 SER A N 1
ATOM 718 C CA . SER A 1 92 ? 12.887 3.698 -17.983 1.00 78.56 92 SER A CA 1
ATOM 719 C C . SER A 1 92 ? 14.099 3.284 -17.145 1.00 78.56 92 SER A C 1
ATOM 721 O O . SER A 1 92 ? 13.967 2.670 -16.086 1.00 78.56 92 SER A O 1
ATOM 723 N N . SER A 1 93 ? 15.293 3.685 -17.580 1.00 79.50 93 SER A N 1
ATOM 724 C CA . SER A 1 93 ? 16.527 3.487 -16.816 1.00 79.50 93 SER A CA 1
ATOM 725 C C . SER A 1 93 ? 16.535 4.317 -15.531 1.00 79.50 93 SER A C 1
ATOM 727 O O . SER A 1 93 ? 16.265 5.519 -15.585 1.00 79.50 93 SER A O 1
ATOM 729 N N . VAL A 1 94 ? 16.919 3.700 -14.412 1.00 81.12 94 VAL A N 1
ATOM 730 C CA . VAL A 1 94 ? 17.117 4.363 -13.112 1.00 81.12 94 VAL A CA 1
ATOM 731 C C . VAL A 1 94 ? 18.540 4.953 -13.029 1.00 81.12 94 VAL A C 1
ATOM 733 O O . VAL A 1 94 ? 19.493 4.241 -13.352 1.00 81.12 94 VAL A O 1
ATOM 736 N N . PRO A 1 95 ? 18.726 6.217 -12.597 1.00 81.25 95 PRO A N 1
ATOM 737 C CA . PRO A 1 95 ? 20.035 6.815 -12.378 1.00 81.25 95 PRO A CA 1
ATOM 738 C C . PRO A 1 95 ? 20.794 6.085 -11.277 1.00 81.25 95 PRO A C 1
ATOM 740 O O . PRO A 1 95 ? 20.242 5.761 -10.227 1.00 81.25 95 PRO A O 1
ATOM 743 N N . VAL A 1 96 ? 22.082 5.856 -11.514 1.00 78.94 96 VAL A N 1
ATOM 744 C CA . VAL A 1 96 ? 22.954 5.115 -10.591 1.00 78.94 96 VAL A CA 1
ATOM 745 C C . VAL A 1 96 ? 23.242 5.869 -9.289 1.00 78.94 96 VAL A C 1
ATOM 747 O O . VAL A 1 96 ? 23.618 5.251 -8.299 1.00 78.94 96 VAL A O 1
ATOM 750 N N . ASP A 1 97 ? 23.077 7.190 -9.290 1.00 81.06 97 ASP A N 1
ATOM 751 C CA . ASP A 1 97 ? 23.331 8.103 -8.175 1.00 81.06 97 ASP A CA 1
ATOM 752 C C . ASP A 1 97 ? 22.043 8.589 -7.487 1.00 81.06 97 ASP A C 1
ATOM 754 O O . ASP A 1 97 ? 22.090 9.492 -6.649 1.00 81.06 97 ASP A O 1
ATOM 758 N N . LEU A 1 98 ? 20.891 7.992 -7.813 1.00 79.50 98 LEU A N 1
ATOM 759 C CA . LEU A 1 98 ? 19.618 8.342 -7.193 1.00 79.50 98 LEU A CA 1
ATOM 760 C C . LEU A 1 98 ? 19.627 7.996 -5.696 1.00 79.50 98 LEU A C 1
ATOM 762 O O . LEU A 1 98 ? 19.833 6.846 -5.308 1.00 79.50 98 LEU A O 1
ATOM 766 N N . VAL A 1 99 ? 19.336 8.992 -4.858 1.00 80.12 99 VAL A N 1
ATOM 767 C CA . VAL A 1 99 ? 19.197 8.824 -3.408 1.00 80.12 99 VAL A CA 1
ATOM 768 C C . VAL A 1 99 ? 17.730 8.942 -3.017 1.00 80.12 99 VAL A C 1
ATOM 770 O O . VAL A 1 99 ? 17.115 9.997 -3.163 1.00 80.12 99 VAL A O 1
ATOM 773 N N . ASN A 1 100 ? 17.198 7.858 -2.462 1.00 79.31 100 ASN A N 1
ATOM 774 C CA . ASN A 1 100 ? 15.848 7.790 -1.924 1.00 79.31 100 ASN A CA 1
ATOM 775 C C . ASN A 1 100 ? 15.877 8.032 -0.412 1.00 79.31 100 ASN A 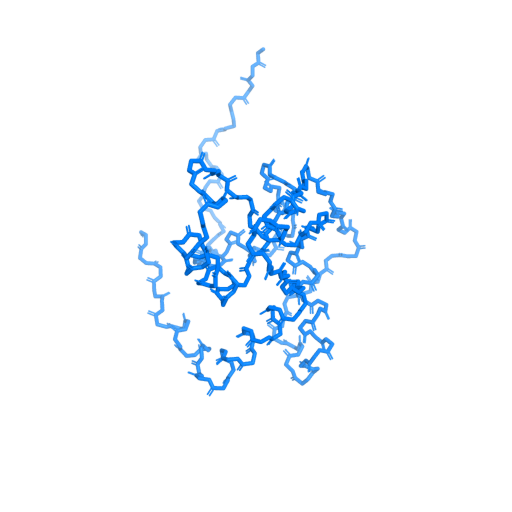C 1
ATOM 777 O O . ASN A 1 100 ? 16.397 7.206 0.339 1.00 79.31 100 ASN A O 1
ATOM 781 N N . THR A 1 101 ? 15.311 9.153 0.035 1.00 80.19 101 THR A N 1
ATOM 782 C CA . THR A 1 101 ? 15.253 9.510 1.459 1.00 80.19 101 THR A CA 1
ATOM 783 C C . THR A 1 101 ? 13.807 9.776 1.870 1.00 80.19 101 THR A C 1
ATOM 785 O O . THR A 1 101 ? 13.251 10.795 1.448 1.00 80.19 101 THR A O 1
ATOM 788 N N . PRO A 1 102 ? 13.186 8.906 2.690 1.00 77.31 102 PRO A N 1
ATOM 789 C CA . PRO A 1 102 ? 11.837 9.147 3.186 1.00 77.31 102 PRO A CA 1
ATOM 790 C C . PRO A 1 102 ? 11.820 10.364 4.114 1.00 77.31 102 PRO A C 1
ATOM 792 O O . PRO A 1 102 ? 12.676 10.489 4.990 1.00 77.31 102 PRO A O 1
ATOM 795 N N . VAL A 1 103 ? 10.848 11.267 3.938 1.00 76.88 103 VAL A N 1
ATOM 796 C CA . VAL A 1 103 ? 10.659 12.416 4.850 1.00 76.88 103 VAL A CA 1
ATOM 797 C C . VAL A 1 103 ? 9.753 12.029 6.019 1.00 76.88 103 VAL A C 1
ATOM 799 O O . VAL A 1 103 ? 9.917 12.558 7.117 1.00 76.88 103 VAL A O 1
ATOM 802 N N . PHE A 1 104 ? 8.828 11.085 5.822 1.00 81.25 104 PHE A N 1
ATOM 803 C CA . PHE A 1 104 ? 8.045 10.500 6.908 1.00 81.25 104 PHE A CA 1
ATOM 804 C C . PHE A 1 104 ? 7.780 9.011 6.688 1.00 81.25 104 PHE A C 1
ATOM 806 O O . PHE A 1 104 ? 7.798 8.513 5.565 1.00 81.25 104 PHE A O 1
ATOM 813 N N . THR A 1 105 ? 7.459 8.325 7.780 1.00 84.94 105 THR A N 1
ATOM 814 C CA . THR A 1 105 ? 6.878 6.983 7.772 1.00 84.94 105 THR A CA 1
ATOM 815 C C . THR A 1 105 ? 5.577 6.977 8.563 1.00 84.94 105 THR A C 1
ATOM 817 O O . THR A 1 105 ? 5.285 7.906 9.320 1.00 84.94 105 THR A O 1
ATOM 820 N N . ILE A 1 106 ? 4.769 5.940 8.365 1.00 90.62 106 ILE A N 1
ATOM 821 C CA . ILE A 1 106 ? 3.561 5.723 9.157 1.00 90.62 106 ILE A CA 1
ATOM 822 C C . ILE A 1 106 ? 3.766 4.611 10.177 1.00 90.62 106 ILE A C 1
ATOM 824 O O . ILE A 1 106 ? 4.566 3.698 9.967 1.00 90.62 106 ILE A O 1
ATOM 828 N N . ASP A 1 107 ? 2.976 4.672 11.242 1.00 93.81 107 ASP A N 1
ATOM 829 C CA . ASP A 1 107 ? 2.755 3.564 12.158 1.00 93.81 107 ASP A CA 1
ATOM 830 C C . ASP A 1 107 ? 1.270 3.184 12.125 1.00 93.81 107 ASP A C 1
ATOM 832 O O . ASP A 1 107 ? 0.403 3.952 12.545 1.00 93.81 107 ASP A O 1
ATOM 836 N N . SER A 1 108 ? 0.979 2.004 11.584 1.00 95.94 108 SER A N 1
ATOM 837 C CA . SER A 1 108 ? -0.354 1.413 11.521 1.00 95.94 108 SER A CA 1
ATOM 838 C C . SER A 1 108 ? -0.580 0.321 12.573 1.00 95.94 108 SER A C 1
ATOM 840 O O . SER A 1 108 ? -1.610 -0.351 12.528 1.00 95.94 108 SER A O 1
ATOM 842 N N . SER A 1 109 ? 0.313 0.167 13.562 1.00 96.25 109 SER A N 1
ATOM 843 C CA . SER A 1 109 ? 0.198 -0.856 14.617 1.00 96.25 109 SER A CA 1
ATOM 844 C C . SER A 1 109 ? -1.133 -0.785 15.373 1.00 96.25 109 SER A C 1
ATOM 846 O O . SER A 1 109 ? -1.765 -1.809 15.635 1.00 96.25 109 SER A O 1
ATOM 848 N N . GLU A 1 110 ? -1.615 0.426 15.651 1.00 95.62 110 GLU A N 1
ATOM 849 C CA . GLU A 1 110 ? -2.917 0.647 16.279 1.00 95.62 110 GLU A CA 1
ATOM 850 C C . GLU A 1 110 ? -4.090 0.257 15.375 1.00 95.62 110 GLU A C 1
ATOM 852 O O . GLU A 1 110 ? -5.082 -0.284 15.866 1.00 95.62 110 GLU A O 1
ATOM 857 N N . THR A 1 111 ? -3.978 0.479 14.063 1.00 97.12 111 THR A N 1
ATOM 858 C CA . THR A 1 111 ? -4.978 0.032 13.084 1.00 97.12 111 THR A CA 1
ATOM 859 C C . THR A 1 111 ? -5.025 -1.489 13.024 1.00 97.12 111 THR A C 1
ATOM 861 O O . THR A 1 111 ? -6.098 -2.071 13.165 1.00 97.12 111 THR A O 1
ATOM 864 N N . GLU A 1 112 ? -3.872 -2.140 12.867 1.00 96.94 112 GLU A N 1
ATOM 865 C CA . GLU A 1 112 ? -3.769 -3.600 12.801 1.00 96.94 112 GLU A CA 1
ATOM 866 C C . GLU A 1 112 ? -4.333 -4.259 14.063 1.00 96.94 112 GLU A C 1
ATOM 868 O O . GLU A 1 112 ? -5.104 -5.216 13.981 1.00 96.94 112 GLU A O 1
ATOM 873 N N . ARG A 1 113 ? -4.008 -3.700 15.235 1.00 96.69 113 ARG A N 1
ATOM 874 C CA . ARG A 1 113 ? -4.494 -4.174 16.533 1.00 96.69 113 ARG A CA 1
ATOM 875 C C . ARG A 1 113 ? -5.997 -3.970 16.700 1.00 96.69 113 ARG A C 1
ATOM 877 O O . ARG A 1 113 ? -6.689 -4.893 17.121 1.00 96.69 113 ARG A O 1
ATOM 884 N N . ALA A 1 114 ? -6.510 -2.776 16.403 1.00 97.06 114 ALA A N 1
ATOM 885 C CA . ALA A 1 114 ? -7.930 -2.478 16.571 1.00 97.06 114 ALA A CA 1
ATOM 886 C C . ALA A 1 114 ? -8.792 -3.282 15.587 1.00 97.06 114 ALA A C 1
ATOM 888 O O . ALA A 1 114 ? -9.804 -3.865 15.973 1.00 97.06 114 ALA A O 1
ATOM 889 N N . LEU A 1 115 ? -8.371 -3.375 14.324 1.00 97.31 115 LEU A N 1
ATOM 890 C CA . LEU A 1 115 ? -9.153 -3.999 13.256 1.00 97.31 115 LEU A CA 1
ATOM 891 C C . LEU A 1 115 ? -8.889 -5.502 13.081 1.00 97.31 115 LEU A C 1
ATOM 893 O O . LEU A 1 115 ? -9.658 -6.171 12.388 1.00 97.31 115 LEU A O 1
ATOM 897 N N . ASP A 1 116 ? -7.903 -6.053 13.802 1.00 96.69 116 ASP A N 1
ATOM 898 C CA . ASP A 1 116 ? -7.449 -7.450 13.698 1.00 96.69 116 ASP A CA 1
ATOM 899 C C . ASP A 1 116 ? -7.168 -7.833 12.241 1.00 96.69 116 ASP A C 1
ATOM 901 O O . ASP A 1 116 ? -7.823 -8.689 11.641 1.00 96.69 116 ASP A O 1
ATOM 905 N N . MET A 1 117 ? -6.240 -7.090 11.644 1.00 95.81 117 MET A N 1
ATOM 906 C CA . MET A 1 117 ? -5.810 -7.271 10.263 1.00 95.81 117 MET A CA 1
ATOM 907 C C . MET A 1 117 ? -4.320 -6.977 10.115 1.00 95.81 117 MET A C 1
ATOM 909 O O . MET A 1 117 ? -3.691 -6.411 11.009 1.00 95.81 117 MET A O 1
ATOM 913 N N . LYS A 1 118 ? -3.765 -7.352 8.964 1.00 95.81 118 LYS A N 1
ATOM 914 C CA . LYS A 1 118 ? -2.395 -7.040 8.560 1.00 95.81 118 LYS A CA 1
ATOM 915 C C . LYS A 1 118 ? -2.402 -6.477 7.154 1.00 95.81 118 LYS A C 1
ATOM 917 O O . LYS A 1 118 ? -3.168 -6.953 6.317 1.00 95.81 118 LYS A O 1
ATOM 922 N N . PHE A 1 119 ? -1.563 -5.476 6.924 1.00 96.81 119 PHE A N 1
ATOM 923 C CA . PHE A 1 119 ? -1.392 -4.907 5.594 1.00 96.81 119 PHE A CA 1
ATOM 924 C C . PHE A 1 119 ? -0.465 -5.772 4.746 1.00 96.81 119 PHE A C 1
ATOM 926 O O . PHE A 1 119 ? 0.526 -6.320 5.236 1.00 96.81 119 PHE A O 1
ATOM 933 N N . ARG A 1 120 ? -0.776 -5.850 3.456 1.00 96.44 120 ARG A N 1
ATOM 934 C CA . ARG A 1 120 ? 0.097 -6.412 2.432 1.00 96.44 120 ARG A CA 1
ATOM 935 C C . ARG A 1 120 ? 1.351 -5.573 2.274 1.00 96.44 120 ARG A C 1
ATOM 937 O O . ARG A 1 120 ? 1.364 -4.365 2.532 1.00 96.44 120 ARG A O 1
ATOM 944 N N . SER A 1 121 ? 2.420 -6.223 1.825 1.00 94.19 121 SER A N 1
ATOM 945 C CA . SER A 1 121 ? 3.650 -5.508 1.513 1.00 94.19 121 SER A CA 1
ATOM 946 C C . SER A 1 121 ? 3.465 -4.657 0.247 1.00 94.19 121 SER A C 1
ATOM 948 O O . SER A 1 121 ? 2.646 -4.987 -0.623 1.00 94.19 121 SER A O 1
ATOM 950 N N . PRO A 1 122 ? 4.242 -3.574 0.090 1.00 91.12 122 PRO A N 1
ATOM 951 C CA . PRO A 1 122 ? 4.248 -2.829 -1.163 1.00 91.12 122 PRO A CA 1
ATOM 952 C C . PRO A 1 122 ? 4.678 -3.674 -2.367 1.00 91.12 122 PRO A C 1
ATOM 954 O O . PRO A 1 122 ? 4.104 -3.511 -3.436 1.00 91.12 122 PRO A O 1
ATOM 957 N N . GLU A 1 123 ? 5.626 -4.607 -2.205 1.00 93.12 123 GLU A N 1
ATOM 958 C CA . GLU A 1 123 ? 6.049 -5.520 -3.284 1.00 93.12 123 GLU A CA 1
ATOM 959 C C . GLU A 1 123 ? 4.878 -6.395 -3.760 1.00 93.12 123 GLU A C 1
ATOM 961 O O . GLU A 1 123 ? 4.597 -6.425 -4.956 1.00 93.12 123 GLU A O 1
ATOM 966 N N . GLU A 1 124 ? 4.138 -7.024 -2.837 1.00 95.56 124 GLU A N 1
ATOM 967 C CA . GLU A 1 124 ? 2.947 -7.825 -3.167 1.00 95.56 124 GLU A CA 1
ATOM 968 C C . GLU A 1 124 ? 1.893 -6.976 -3.887 1.00 95.56 124 GLU A C 1
ATOM 970 O O . GLU A 1 124 ? 1.402 -7.353 -4.950 1.00 95.56 124 GLU A O 1
ATOM 975 N N . THR A 1 125 ? 1.596 -5.794 -3.339 1.00 94.75 125 THR A N 1
ATOM 976 C CA . THR A 1 125 ? 0.604 -4.861 -3.896 1.00 94.75 125 THR A CA 1
ATOM 977 C C . THR A 1 125 ? 0.960 -4.458 -5.329 1.00 94.75 125 THR A C 1
ATOM 979 O O . THR A 1 125 ? 0.109 -4.474 -6.221 1.00 94.75 125 THR A O 1
ATOM 982 N N . LEU A 1 126 ? 2.223 -4.097 -5.568 1.00 92.81 126 LEU A N 1
ATOM 983 C CA . LEU A 1 126 ? 2.700 -3.648 -6.875 1.00 92.81 126 LEU A CA 1
ATOM 984 C C . LEU A 1 126 ? 2.714 -4.782 -7.898 1.00 92.81 126 LEU A C 1
ATOM 986 O O . LEU A 1 126 ? 2.285 -4.566 -9.032 1.00 92.81 126 LEU A O 1
ATOM 990 N N . ILE A 1 127 ? 3.163 -5.977 -7.508 1.00 95.12 127 ILE A N 1
ATOM 991 C CA . ILE A 1 127 ? 3.186 -7.148 -8.391 1.00 95.12 127 ILE A CA 1
ATOM 992 C C . ILE A 1 127 ? 1.764 -7.547 -8.781 1.00 95.12 127 ILE A C 1
ATOM 994 O O . ILE A 1 127 ? 1.485 -7.701 -9.968 1.00 95.12 127 ILE A O 1
ATOM 998 N N . ASP A 1 128 ? 0.848 -7.660 -7.820 1.00 95.69 128 ASP A N 1
ATOM 999 C CA . ASP A 1 128 ? -0.541 -8.027 -8.106 1.00 95.69 128 ASP A CA 1
ATOM 1000 C C . ASP A 1 128 ? -1.222 -6.992 -9.007 1.00 95.69 128 ASP A C 1
ATOM 1002 O O . ASP A 1 128 ? -1.920 -7.352 -9.958 1.00 95.69 128 ASP A O 1
ATOM 1006 N N . THR A 1 129 ? -0.967 -5.704 -8.760 1.00 93.31 129 THR A N 1
ATOM 1007 C CA . THR A 1 129 ? -1.478 -4.621 -9.609 1.00 93.31 129 THR A CA 1
ATOM 1008 C C . THR A 1 129 ? -0.912 -4.722 -11.027 1.00 93.31 129 THR A C 1
ATOM 1010 O O . THR A 1 129 ? -1.661 -4.621 -12.000 1.00 93.31 129 THR A O 1
ATOM 1013 N N . ALA A 1 130 ? 0.395 -4.962 -11.168 1.00 92.06 130 ALA A N 1
ATOM 1014 C CA . ALA A 1 130 ? 1.051 -5.130 -12.461 1.00 92.06 130 ALA A CA 1
ATOM 1015 C C . ALA A 1 130 ? 0.502 -6.335 -13.237 1.00 92.06 130 ALA A C 1
ATOM 1017 O O . ALA A 1 130 ? 0.152 -6.183 -14.409 1.00 92.06 130 ALA A O 1
ATOM 1018 N N . ARG A 1 131 ? 0.351 -7.499 -12.587 1.00 94.44 131 ARG A N 1
ATOM 1019 C CA . ARG A 1 131 ? -0.268 -8.693 -13.192 1.00 94.44 131 ARG A CA 1
ATOM 1020 C C . ARG A 1 131 ? -1.671 -8.385 -13.686 1.00 94.44 131 ARG A C 1
ATOM 1022 O O . ARG A 1 131 ? -1.972 -8.621 -14.850 1.00 94.44 131 ARG A O 1
ATOM 1029 N N . TRP A 1 132 ? -2.501 -7.777 -12.835 1.00 93.50 132 TRP A N 1
ATOM 1030 C CA . TRP A 1 132 ? -3.868 -7.432 -13.210 1.00 93.50 132 TRP A CA 1
ATOM 1031 C C . TRP A 1 132 ? -3.906 -6.507 -14.431 1.00 93.50 132 TRP A C 1
ATOM 1033 O O . TRP A 1 132 ? -4.682 -6.748 -15.354 1.00 93.50 132 TRP A O 1
ATOM 1043 N N . MET A 1 133 ? -3.043 -5.487 -14.484 1.00 89.88 133 MET A N 1
ATOM 1044 C CA . MET A 1 133 ? -2.958 -4.598 -15.646 1.00 89.88 133 MET A CA 1
ATOM 1045 C C . MET A 1 133 ? -2.508 -5.332 -16.912 1.00 89.88 133 MET A C 1
ATOM 1047 O O . MET A 1 133 ? -3.075 -5.090 -17.974 1.00 89.88 133 MET A O 1
ATOM 1051 N N . ILE A 1 134 ? -1.524 -6.227 -16.821 1.00 88.94 134 ILE A N 1
ATOM 1052 C CA . ILE A 1 134 ? -1.041 -7.013 -17.964 1.00 88.94 134 ILE A CA 1
ATOM 1053 C C . ILE A 1 134 ? -2.155 -7.925 -18.495 1.00 88.94 134 ILE A C 1
ATOM 1055 O O . ILE A 1 134 ? -2.460 -7.893 -19.689 1.00 88.94 134 ILE A O 1
ATOM 1059 N N . ASP A 1 135 ? -2.807 -8.673 -17.608 1.00 92.56 135 ASP A N 1
ATOM 1060 C CA . ASP A 1 135 ? -3.816 -9.673 -17.968 1.00 92.56 135 ASP A CA 1
ATOM 1061 C C . ASP A 1 135 ? -5.102 -9.042 -18.519 1.00 92.56 135 ASP A C 1
ATOM 1063 O O . ASP A 1 135 ? -5.791 -9.640 -19.345 1.00 92.56 135 ASP A O 1
ATOM 1067 N N . ASN A 1 136 ? -5.419 -7.814 -18.095 1.00 91.19 136 ASN A N 1
ATOM 1068 C CA . ASN A 1 136 ? -6.640 -7.107 -18.491 1.00 91.19 136 ASN A CA 1
ATOM 1069 C C . ASN A 1 136 ? -6.400 -6.030 -19.562 1.00 91.19 136 ASN A C 1
ATOM 1071 O O . ASN A 1 136 ? -7.279 -5.208 -19.824 1.00 91.19 136 ASN A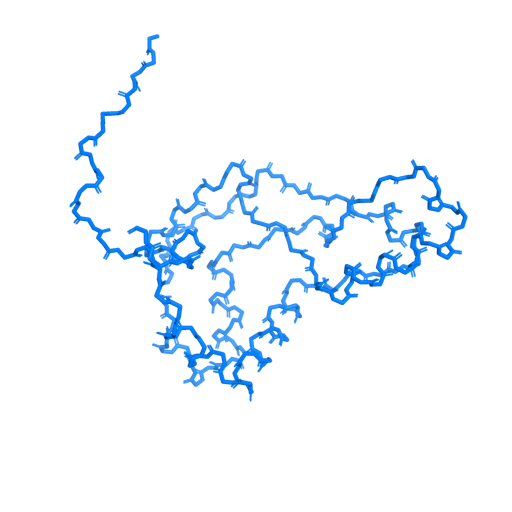 O 1
ATOM 1075 N N . GLY A 1 137 ? -5.226 -6.016 -20.201 1.00 84.69 137 GLY A N 1
ATOM 1076 C CA . GLY A 1 137 ? -4.937 -5.097 -21.304 1.00 84.69 137 GLY A CA 1
ATOM 1077 C C . GLY A 1 137 ? -4.837 -3.626 -20.885 1.00 84.69 137 GLY A C 1
ATOM 1078 O O . GLY A 1 137 ? -5.121 -2.735 -21.689 1.00 84.69 137 GLY A O 1
ATOM 1079 N N . GLY A 1 138 ? -4.407 -3.357 -19.650 1.00 78.44 138 GLY A N 1
ATOM 1080 C CA . GLY A 1 138 ? -4.208 -2.012 -19.102 1.00 78.44 138 GLY A CA 1
ATOM 1081 C C . GLY A 1 138 ? -3.304 -1.128 -19.967 1.00 78.44 138 GLY A C 1
ATOM 1082 O O . GLY A 1 138 ? -3.533 0.075 -20.069 1.00 78.44 138 GLY A O 1
ATOM 1083 N N . GLU A 1 139 ? -2.357 -1.722 -20.696 1.00 71.75 139 GLU A N 1
ATOM 1084 C CA . GLU A 1 139 ? -1.524 -1.019 -21.682 1.00 71.75 139 GLU A CA 1
ATOM 1085 C C . GLU A 1 139 ? -2.343 -0.319 -22.778 1.00 71.75 139 GLU A C 1
ATOM 1087 O O . GLU A 1 139 ? -1.972 0.758 -23.245 1.00 71.75 139 GLU A O 1
ATOM 1092 N N . GLN A 1 140 ? -3.461 -0.913 -23.207 1.00 70.06 140 GLN A N 1
ATOM 1093 C CA . GLN A 1 140 ? -4.327 -0.319 -24.229 1.00 70.06 140 GLN A CA 1
ATOM 1094 C C . GLN A 1 140 ? -5.234 0.752 -23.630 1.00 70.06 140 GLN A C 1
ATOM 1096 O O . GLN A 1 140 ? -5.470 1.776 -24.270 1.00 70.06 140 GLN A O 1
ATOM 1101 N N . ALA A 1 141 ? -5.695 0.547 -22.392 1.00 61.31 141 ALA A N 1
ATOM 1102 C CA . ALA A 1 141 ? -6.472 1.546 -21.666 1.00 61.31 141 ALA A CA 1
ATOM 1103 C C . ALA A 1 141 ? -5.675 2.850 -21.506 1.00 61.31 141 ALA A C 1
ATOM 1105 O O . ALA A 1 141 ? -6.227 3.932 -21.690 1.00 61.31 141 ALA A O 1
ATOM 1106 N N . TRP A 1 142 ? -4.363 2.750 -21.265 1.00 56.09 142 TRP A N 1
ATOM 1107 C CA . TRP A 1 142 ? -3.499 3.918 -21.087 1.00 56.09 142 TRP A CA 1
ATOM 1108 C C . TRP A 1 142 ? -3.295 4.743 -22.362 1.00 56.09 142 TRP A C 1
ATOM 1110 O O . TRP A 1 142 ? -3.189 5.963 -22.29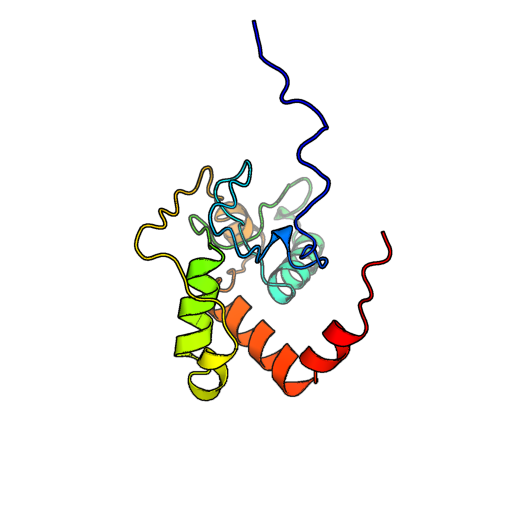2 1.00 56.09 142 TRP A O 1
ATOM 1120 N N . LYS A 1 143 ? -3.318 4.112 -23.543 1.00 61.41 143 LYS A N 1
ATOM 1121 C CA . LYS A 1 143 ? -3.239 4.822 -24.835 1.00 61.41 143 LYS A CA 1
ATOM 1122 C C . LYS A 1 143 ? -4.469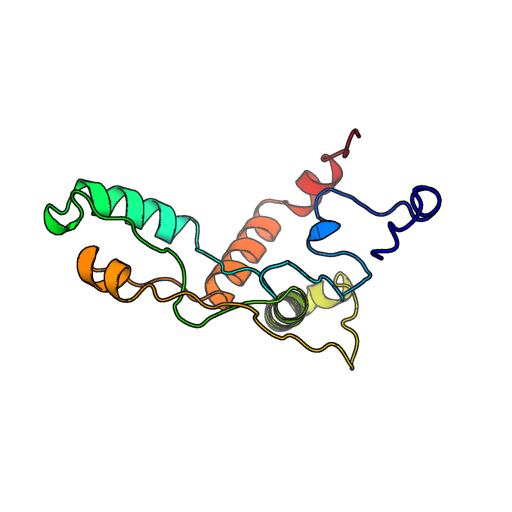 5.688 -25.121 1.00 61.41 143 LYS A C 1
ATOM 1124 O O . LYS A 1 143 ? -4.376 6.616 -25.915 1.00 61.41 143 LYS A O 1
ATOM 1129 N N . GLY A 1 144 ? -5.611 5.368 -24.508 1.00 49.81 144 GLY A N 1
ATOM 1130 C CA . GLY A 1 144 ? -6.863 6.114 -24.656 1.00 49.81 144 GLY A CA 1
ATOM 1131 C C . GLY A 1 144 ? -7.016 7.286 -23.685 1.00 49.81 144 GLY A C 1
ATOM 1132 O O . GLY A 1 144 ? -7.934 8.090 -23.848 1.00 49.81 144 GLY A O 1
ATOM 1133 N N . VAL A 1 145 ? -6.137 7.404 -22.685 1.00 51.12 145 VAL A N 1
ATOM 1134 C CA . VAL A 1 145 ? -6.125 8.540 -21.759 1.00 51.12 145 VAL A CA 1
ATOM 1135 C C . VAL A 1 145 ? -5.401 9.704 -22.441 1.00 51.12 145 VAL A C 1
ATOM 1137 O O . VAL A 1 145 ? -4.239 9.990 -22.167 1.00 51.12 145 VAL A O 1
ATOM 1140 N N . GLU A 1 146 ? -6.087 10.381 -23.366 1.00 45.41 146 GLU A N 1
ATOM 1141 C CA . GLU A 1 146 ? -5.674 11.716 -23.801 1.00 45.41 146 GLU A CA 1
ATOM 1142 C C . GLU A 1 146 ? -5.764 12.648 -22.589 1.00 45.41 146 GLU A C 1
ATOM 1144 O O . GLU A 1 146 ? -6.854 13.029 -22.156 1.00 45.41 146 GLU A O 1
ATOM 1149 N N . THR A 1 147 ? -4.620 13.034 -22.030 1.00 46.25 147 THR A N 1
ATOM 1150 C CA . THR A 1 147 ? -4.541 14.180 -21.125 1.00 46.25 147 THR A CA 1
ATOM 1151 C C . THR A 1 147 ? -4.900 15.441 -21.903 1.00 46.25 147 THR A C 1
ATOM 1153 O O . THR A 1 147 ? -4.042 16.088 -22.496 1.00 46.25 147 THR A O 1
ATOM 1156 N N . ARG A 1 148 ? -6.195 15.766 -21.938 1.00 34.06 148 ARG A N 1
ATOM 1157 C CA . ARG A 1 148 ? -6.684 17.081 -22.348 1.00 34.06 148 ARG A CA 1
ATOM 1158 C C . ARG A 1 148 ? -6.451 18.039 -21.187 1.00 34.06 148 ARG A C 1
ATOM 1160 O O . ARG A 1 148 ? -7.219 18.030 -20.226 1.00 34.06 148 ARG A O 1
ATOM 1167 N N . TYR A 1 149 ? -5.375 18.806 -21.284 1.00 35.00 149 TYR A N 1
ATOM 1168 C CA . TYR A 1 149 ? -5.164 20.022 -20.508 1.00 35.00 149 TYR A CA 1
ATOM 1169 C C . TYR A 1 149 ? -5.331 21.225 -21.428 1.00 35.00 149 TYR A C 1
ATOM 1171 O O . TYR A 1 149 ? -4.790 21.167 -22.556 1.00 35.00 149 TYR A O 1
#

Sequence (149 aa):
MYNFCSESDWSTKNEVGLAGPLFCANWNFQTTSGGPVLVDIRDLCTTFVRAVEKDEANGRRFVLGCSNVSIFPSEFVSIFAKEFPERAHLLSSVPVDLVNTPVFTIDSSETERALDMKFRSPEETLIDTARWMIDNGGEQAWKGVETRY

Radius of gyration: 18.88 Å; chains: 1; bounding box: 41×48×44 Å

Secondary structure (DSSP, 8-state):
---PPPGGGGSS-----TTTTTS-S------TTSS-----HHHHHHHHHHHHH-GGGTT-----S-TT----HHHHHHHHHHH-GGGGGGSPPPPTT-----S-----HHHHHHHT--PPPHHHHHHHHHHHHHHTTHHHHHHT-----

Organism: NCBI:txid856835

Foldseek 3Di:
DDDDDDPPPPPPDPDDDVCCLQAPLPQPNDDVFLADFDFAVVQVVLLVVLCVVAPLNPPDDADGGDFPDGDHSVVLLVLCCVLCVVCNVVDRDDDPPDDRDGPDTDDRVVSCVRSVDDTDDPSVRSNVVVVVCVVVVVVVVSVPPDPDD

InterPro domains:
  IPR036291 NAD(P)-binding domain superfamily [SSF51735] (38-137)